Protein AF-A0A523V658-F1 (afdb_monomer)

Foldseek 3Di:
DVVVVVVVVVVVVVVVLVPDDDPVCVVVSVVVVVVVVVVVVVVVVVVVLVVLLVVLLVCLVVADLVQADVSDPCRSVVLNCLCVVCVVVVNNSVSSVVSCVRRCVVGPGDD

Radius of gyration: 21.29 Å; Cα contacts (8 Å, |Δi|>4): 60; chains: 1; bounding box: 48×33×54 Å

Structure (mmCIF, N/CA/C/O backbone):
data_AF-A0A523V658-F1
#
_entry.id   AF-A0A523V658-F1
#
loop_
_atom_site.group_PDB
_atom_site.id
_atom_site.type_symbol
_atom_site.label_atom_id
_atom_site.label_alt_id
_atom_site.label_comp_id
_atom_site.label_asym_id
_atom_site.label_entity_id
_atom_site.label_seq_id
_atom_site.pdbx_PDB_ins_code
_atom_site.Cartn_x
_atom_site.Cartn_y
_atom_site.Cartn_z
_atom_site.occupancy
_atom_site.B_iso_or_equiv
_atom_site.auth_seq_id
_atom_site.auth_comp_id
_atom_site.auth_asym_id
_atom_site.auth_atom_id
_atom_site.pdbx_PDB_model_num
ATOM 1 N N . MET A 1 1 ? 9.710 20.581 -11.510 1.00 54.09 1 MET A N 1
ATOM 2 C CA . MET A 1 1 ? 10.860 19.728 -11.117 1.00 54.09 1 MET A CA 1
ATOM 3 C C . MET A 1 1 ? 10.493 18.261 -10.859 1.00 54.09 1 MET A C 1
ATOM 5 O O . MET A 1 1 ? 11.169 17.402 -11.400 1.00 54.09 1 MET A O 1
ATOM 9 N N . LYS A 1 2 ? 9.403 17.932 -10.141 1.00 53.91 2 LYS A N 1
ATOM 10 C CA . LYS A 1 2 ? 9.028 16.527 -9.834 1.00 53.91 2 LYS A CA 1
ATOM 11 C C . LYS A 1 2 ? 8.772 15.611 -11.051 1.00 53.91 2 LYS A C 1
ATOM 13 O O . LYS A 1 2 ? 8.954 14.410 -10.935 1.00 53.91 2 LYS A O 1
ATOM 18 N N . LYS A 1 3 ? 8.383 16.164 -12.210 1.00 56.75 3 LYS A N 1
ATOM 19 C CA . LYS A 1 3 ? 8.183 15.403 -13.464 1.00 56.75 3 LYS A CA 1
ATOM 20 C C . LYS A 1 3 ? 9.432 15.294 -14.349 1.00 56.75 3 LYS A C 1
ATOM 22 O O . LYS A 1 3 ? 9.461 14.451 -15.229 1.00 56.75 3 LYS A O 1
ATOM 27 N N . LEU A 1 4 ? 10.455 16.117 -14.111 1.00 63.25 4 LEU A N 1
ATOM 28 C CA . LEU A 1 4 ? 11.695 16.111 -14.899 1.00 63.25 4 LEU A CA 1
ATOM 29 C C . LEU A 1 4 ? 12.635 14.989 -14.461 1.00 63.25 4 LEU A C 1
ATOM 31 O O . LEU A 1 4 ? 13.269 14.371 -15.301 1.00 63.25 4 LEU A O 1
ATOM 35 N N . LEU A 1 5 ? 12.664 14.683 -13.163 1.00 68.69 5 LEU A N 1
ATOM 36 C CA . LEU A 1 5 ? 13.484 13.611 -12.606 1.00 68.69 5 LEU A CA 1
ATOM 37 C C . LEU A 1 5 ? 13.156 12.212 -13.178 1.00 68.69 5 LEU A C 1
ATOM 39 O O . LEU A 1 5 ? 14.092 11.537 -13.596 1.00 68.69 5 LEU A O 1
ATOM 43 N N . PRO A 1 6 ? 11.880 11.772 -13.280 1.00 72.62 6 PRO A N 1
ATOM 44 C CA . PRO A 1 6 ? 11.568 10.475 -13.884 1.00 72.62 6 PRO A CA 1
ATOM 45 C C . PRO A 1 6 ? 11.860 10.436 -15.388 1.00 72.62 6 PRO A C 1
ATOM 47 O O . PRO A 1 6 ? 12.287 9.405 -15.891 1.00 72.62 6 PRO A O 1
ATOM 50 N N . ILE A 1 7 ? 11.687 11.554 -16.102 1.00 73.00 7 ILE A N 1
ATOM 51 C CA . ILE A 1 7 ? 12.010 11.648 -17.534 1.00 73.00 7 ILE A CA 1
ATOM 52 C C . ILE A 1 7 ? 13.525 11.564 -17.742 1.00 73.00 7 ILE A C 1
ATOM 54 O O . ILE A 1 7 ? 13.980 10.830 -18.610 1.00 73.00 7 ILE A O 1
ATOM 58 N N . LEU A 1 8 ? 14.312 12.255 -16.915 1.00 71.62 8 LEU A N 1
ATOM 59 C CA . LEU A 1 8 ? 15.773 12.205 -16.961 1.00 71.62 8 LEU A CA 1
ATOM 60 C C . LEU A 1 8 ? 16.293 10.790 -16.673 1.00 71.62 8 LEU A C 1
ATOM 62 O O . LEU A 1 8 ? 17.220 10.333 -17.333 1.00 71.62 8 LEU A O 1
ATOM 66 N N . PHE A 1 9 ? 15.659 10.081 -15.734 1.00 76.56 9 PHE A N 1
ATOM 67 C CA . PHE A 1 9 ? 15.982 8.688 -15.423 1.00 76.56 9 PHE A CA 1
ATOM 68 C C . PHE A 1 9 ? 15.651 7.754 -16.595 1.00 76.56 9 PHE A C 1
ATOM 70 O O . PHE A 1 9 ? 16.449 6.887 -16.935 1.00 76.56 9 PHE A O 1
ATOM 77 N N . LEU A 1 10 ? 14.510 7.976 -17.257 1.00 74.25 10 LEU A N 1
ATOM 78 C CA . LEU A 1 10 ? 14.099 7.227 -18.445 1.00 74.25 10 LEU A CA 1
ATOM 79 C C . LEU A 1 10 ? 15.065 7.447 -19.621 1.00 74.25 10 LEU A C 1
ATOM 81 O O . LEU A 1 10 ? 15.428 6.498 -20.307 1.00 74.25 10 LEU A O 1
ATOM 85 N N . VAL A 1 11 ? 15.504 8.693 -19.830 1.00 73.62 11 VAL A N 1
ATOM 86 C CA . VAL A 1 11 ? 16.449 9.072 -20.892 1.00 73.62 11 VAL A CA 1
ATOM 87 C C . VAL A 1 11 ? 17.846 8.523 -20.609 1.00 73.62 11 VAL A C 1
ATOM 89 O O . VAL A 1 11 ? 18.466 7.967 -21.509 1.00 73.62 11 VAL A O 1
ATOM 92 N N . ALA A 1 12 ? 18.329 8.613 -19.367 1.00 70.25 12 ALA A N 1
ATOM 93 C CA . ALA A 1 12 ? 19.614 8.036 -18.975 1.00 70.25 12 ALA A CA 1
ATOM 94 C C . ALA A 1 12 ? 19.623 6.511 -19.159 1.00 70.25 12 ALA A C 1
ATOM 96 O O . ALA A 1 12 ? 20.594 5.961 -19.674 1.00 70.25 12 ALA A O 1
ATOM 97 N N . LEU A 1 13 ? 18.515 5.843 -18.819 1.00 67.81 13 LEU A N 1
ATOM 98 C CA . LEU A 1 13 ? 18.340 4.415 -19.066 1.00 67.81 13 LEU A CA 1
ATOM 99 C C . LEU A 1 13 ? 18.387 4.107 -20.571 1.00 67.81 13 LEU A C 1
ATOM 101 O O . LEU A 1 13 ? 19.095 3.195 -20.976 1.00 67.81 13 LEU A O 1
ATOM 105 N N . LEU A 1 14 ? 17.705 4.900 -21.404 1.00 66.06 14 LEU A N 1
ATOM 106 C CA . LEU A 1 14 ? 17.705 4.733 -22.863 1.00 66.06 14 LEU A CA 1
ATOM 107 C C . LEU A 1 14 ? 19.111 4.869 -23.476 1.00 66.06 14 LEU A C 1
ATOM 109 O O . LEU A 1 14 ? 19.475 4.100 -24.362 1.00 66.06 14 LEU A O 1
ATOM 113 N N . VAL A 1 15 ? 19.904 5.831 -22.992 1.00 65.19 15 VAL A N 1
ATOM 114 C CA . VAL A 1 15 ? 21.268 6.103 -23.481 1.00 65.19 15 VAL A CA 1
ATOM 115 C C . VAL A 1 15 ? 22.238 4.981 -23.105 1.00 65.19 15 VAL A C 1
ATOM 117 O O . VAL A 1 15 ? 23.055 4.587 -23.933 1.00 65.19 15 VAL A O 1
ATOM 120 N N . VAL A 1 16 ? 22.123 4.414 -21.899 1.00 62.28 16 VAL A N 1
ATOM 121 C CA . VAL A 1 16 ? 22.943 3.263 -21.473 1.00 62.28 16 VAL A CA 1
ATOM 122 C C . VAL A 1 16 ? 22.647 2.021 -22.326 1.00 62.28 16 VAL A C 1
ATOM 124 O O . VAL A 1 16 ? 23.562 1.268 -22.645 1.00 62.28 16 VAL A O 1
ATOM 127 N N . MET A 1 17 ? 21.397 1.839 -22.760 1.00 59.22 17 MET A N 1
ATOM 128 C CA . MET A 1 17 ? 20.986 0.706 -23.603 1.00 59.22 17 MET A CA 1
ATOM 129 C C . MET A 1 17 ? 21.451 0.832 -25.061 1.00 59.22 17 MET A C 1
ATOM 131 O O . MET A 1 17 ? 21.659 -0.177 -25.730 1.00 59.22 17 MET A O 1
ATOM 135 N N . ALA A 1 18 ? 21.641 2.056 -25.564 1.00 60.16 18 ALA A N 1
ATOM 136 C CA . ALA A 1 18 ? 22.101 2.293 -26.933 1.00 60.16 18 ALA A CA 1
ATOM 137 C C . ALA A 1 18 ? 23.600 1.988 -27.138 1.00 60.16 18 ALA A C 1
ATOM 139 O O . ALA A 1 18 ? 24.037 1.813 -28.272 1.00 60.16 18 ALA A O 1
ATOM 140 N N . ALA A 1 19 ? 24.390 1.908 -26.062 1.00 59.06 19 ALA A N 1
ATOM 141 C CA . ALA A 1 19 ? 25.848 1.832 -26.141 1.00 59.06 19 ALA A CA 1
ATOM 142 C C . ALA A 1 19 ? 26.429 0.423 -26.415 1.00 59.06 19 ALA A C 1
ATOM 144 O O . ALA A 1 19 ? 27.646 0.308 -26.525 1.00 59.06 19 ALA A O 1
ATOM 145 N N . GLY A 1 20 ? 25.613 -0.639 -26.528 1.00 55.97 20 GLY A N 1
ATOM 146 C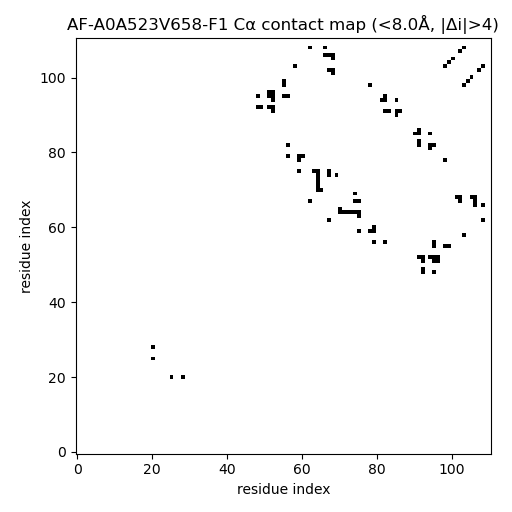 CA . GLY A 1 20 ? 26.118 -2.028 -26.527 1.00 55.97 20 GLY A CA 1
ATOM 147 C C . GLY A 1 20 ? 25.577 -3.007 -27.579 1.00 55.97 20 GLY A C 1
ATOM 148 O O . GLY A 1 20 ? 25.815 -4.199 -27.438 1.00 55.97 20 GLY A O 1
ATOM 149 N N . CYS A 1 21 ? 24.832 -2.577 -28.603 1.00 56.19 21 CYS A N 1
ATOM 150 C CA . CYS A 1 21 ? 24.150 -3.527 -29.497 1.00 56.19 21 CYS A CA 1
ATOM 151 C C . CYS A 1 21 ? 25.052 -4.028 -30.646 1.00 56.19 21 CYS A C 1
ATOM 153 O O . CYS A 1 21 ? 25.339 -3.276 -31.579 1.00 56.19 21 CYS A O 1
ATOM 155 N N . THR A 1 22 ? 25.443 -5.309 -30.615 1.00 59.28 22 THR A N 1
ATOM 156 C CA . THR A 1 22 ? 25.828 -6.079 -31.814 1.00 59.28 22 THR A CA 1
ATOM 157 C C . THR A 1 22 ? 24.682 -7.024 -32.212 1.00 59.28 22 THR A C 1
ATOM 159 O O . THR A 1 22 ? 23.834 -7.361 -31.386 1.00 59.28 22 THR A O 1
ATOM 162 N N . ALA A 1 23 ? 24.593 -7.413 -33.491 1.00 58.03 23 ALA A N 1
ATOM 163 C CA . ALA A 1 23 ? 23.405 -8.076 -34.052 1.00 58.03 23 ALA A CA 1
ATOM 164 C C . ALA A 1 23 ? 23.083 -9.462 -33.448 1.00 58.03 23 ALA A C 1
ATOM 166 O O . ALA A 1 23 ? 21.919 -9.863 -33.454 1.00 58.03 23 ALA A O 1
ATOM 167 N N . GLU A 1 24 ? 24.076 -10.176 -32.909 1.00 59.03 24 GLU A N 1
ATOM 168 C CA . GLU A 1 24 ? 23.905 -11.509 -32.303 1.00 59.03 24 GLU A CA 1
ATOM 169 C C . GLU A 1 24 ? 23.353 -11.433 -30.864 1.00 59.03 24 GLU A C 1
ATOM 171 O O . GLU A 1 24 ? 22.618 -12.318 -30.427 1.00 59.03 24 GLU A O 1
ATOM 176 N N . ASP A 1 25 ? 23.587 -10.315 -30.169 1.00 60.16 25 ASP A N 1
ATOM 177 C CA . ASP A 1 25 ? 23.107 -10.056 -28.805 1.00 60.16 25 ASP A CA 1
ATOM 178 C C . ASP A 1 25 ? 21.701 -9.437 -28.762 1.00 60.16 25 ASP A C 1
ATOM 180 O O . ASP A 1 25 ? 21.103 -9.299 -27.691 1.00 60.16 25 ASP A O 1
ATOM 184 N N . ALA A 1 26 ? 21.140 -9.059 -29.916 1.00 63.28 26 ALA A N 1
ATOM 185 C CA . ALA A 1 26 ? 19.914 -8.264 -30.002 1.00 63.28 26 ALA A CA 1
ATOM 186 C C . ALA A 1 26 ? 18.692 -8.948 -29.356 1.00 63.28 26 ALA A C 1
ATOM 188 O O . ALA A 1 26 ? 17.859 -8.279 -28.741 1.00 63.28 26 ALA A O 1
ATOM 189 N N . VAL A 1 27 ? 18.593 -10.281 -29.438 1.00 67.94 27 VAL A N 1
ATOM 190 C CA . VAL A 1 27 ? 17.490 -11.042 -28.820 1.00 67.94 27 VAL A CA 1
ATOM 191 C C . VAL A 1 27 ? 17.650 -11.115 -27.296 1.00 67.94 27 VAL A C 1
ATOM 193 O O . VAL A 1 27 ? 16.684 -10.895 -26.566 1.00 67.94 27 VAL A O 1
ATOM 196 N N . GLY A 1 28 ? 18.868 -11.359 -26.798 1.00 72.12 28 GLY A N 1
ATOM 197 C CA . GLY A 1 28 ? 19.161 -11.389 -25.358 1.00 72.12 28 GLY A CA 1
ATOM 198 C C . GLY A 1 28 ? 19.030 -10.011 -24.700 1.00 72.12 28 GLY A C 1
ATOM 1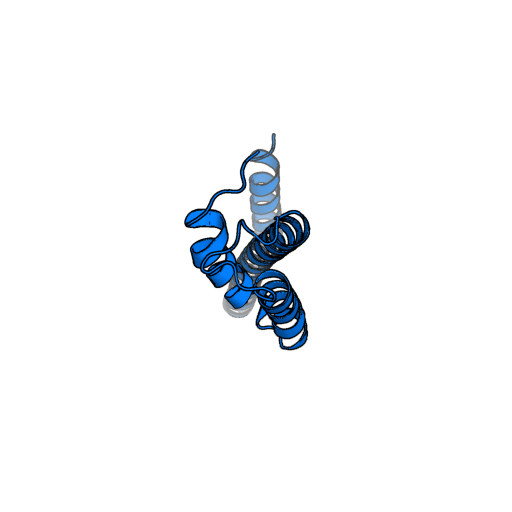99 O O . GLY A 1 28 ? 18.435 -9.876 -23.625 1.00 72.12 28 GLY A O 1
ATOM 200 N N . ALA A 1 29 ? 19.495 -8.965 -25.385 1.00 73.56 29 ALA A N 1
ATOM 201 C CA . ALA A 1 29 ? 19.282 -7.574 -25.001 1.00 73.56 29 ALA A CA 1
ATOM 202 C C . ALA A 1 29 ? 17.783 -7.224 -24.985 1.00 73.56 29 ALA A C 1
ATOM 204 O O . ALA A 1 29 ? 17.292 -6.642 -24.022 1.00 73.56 29 ALA A O 1
ATOM 205 N N . GLY A 1 30 ? 17.013 -7.656 -25.989 1.00 75.12 30 GLY A N 1
ATOM 206 C CA . GLY A 1 30 ? 15.563 -7.442 -26.027 1.00 75.12 30 GLY A CA 1
ATOM 207 C C . GLY A 1 30 ? 14.819 -8.068 -24.839 1.00 75.12 30 GLY A C 1
ATOM 208 O O . GLY A 1 30 ? 14.005 -7.400 -24.198 1.00 75.12 30 GLY A O 1
ATOM 209 N N . ILE A 1 31 ? 15.122 -9.326 -24.498 1.00 82.50 31 ILE A N 1
ATOM 210 C CA . ILE A 1 31 ? 14.480 -10.040 -23.379 1.00 82.50 31 ILE A CA 1
ATOM 211 C C . ILE A 1 31 ? 14.843 -9.402 -22.031 1.00 82.50 31 ILE A C 1
ATOM 213 O O . ILE A 1 31 ? 13.967 -9.187 -21.191 1.00 82.50 31 ILE A O 1
ATOM 217 N N . SER A 1 32 ? 16.118 -9.069 -21.824 1.00 80.44 32 SER A N 1
ATOM 218 C CA . SER A 1 32 ? 16.586 -8.458 -20.573 1.00 80.44 32 SER A CA 1
ATOM 219 C C . SER A 1 32 ? 15.999 -7.061 -20.345 1.00 80.44 32 SER A C 1
ATOM 221 O O . SER A 1 32 ? 15.552 -6.765 -19.235 1.00 80.44 32 SER A O 1
ATOM 223 N N . ILE A 1 33 ? 15.901 -6.233 -21.390 1.00 82.12 33 ILE A N 1
ATOM 224 C CA . ILE A 1 33 ? 15.248 -4.918 -21.319 1.00 82.12 33 ILE A CA 1
ATOM 225 C C . ILE A 1 33 ? 13.759 -5.074 -21.008 1.00 82.12 33 ILE A C 1
ATOM 227 O O . ILE A 1 33 ? 13.242 -4.387 -20.125 1.00 82.12 33 ILE A O 1
ATOM 231 N N . PHE A 1 34 ? 13.068 -5.994 -21.686 1.00 81.44 34 PHE A N 1
ATOM 232 C CA . PHE A 1 34 ? 11.653 -6.259 -21.430 1.00 81.44 34 PHE A CA 1
ATOM 233 C C . PHE A 1 34 ? 11.412 -6.671 -19.973 1.00 81.44 34 PHE A C 1
ATOM 235 O O . PHE A 1 34 ? 10.569 -6.083 -19.295 1.00 81.44 34 PHE A O 1
ATOM 242 N N . MET A 1 35 ? 12.208 -7.610 -19.454 1.00 85.50 35 MET A N 1
ATOM 243 C CA . MET A 1 35 ? 12.136 -8.018 -18.052 1.00 85.50 35 MET A CA 1
ATOM 244 C C . MET A 1 35 ? 12.399 -6.850 -17.100 1.00 85.50 35 MET A C 1
ATOM 246 O O . MET A 1 35 ? 11.641 -6.666 -16.148 1.00 85.50 35 MET A O 1
ATOM 250 N N . PHE A 1 36 ? 13.425 -6.036 -17.357 1.00 84.50 36 PHE A N 1
ATOM 251 C CA . PHE A 1 36 ? 13.750 -4.881 -16.520 1.00 84.50 36 PHE A CA 1
ATOM 252 C C . PHE A 1 36 ? 12.596 -3.872 -16.462 1.00 84.50 36 PHE A C 1
ATOM 254 O O . PHE A 1 36 ? 12.225 -3.412 -15.382 1.00 84.50 36 PHE A O 1
ATOM 261 N N . VAL A 1 37 ? 11.976 -3.572 -17.607 1.00 86.25 37 VAL A N 1
ATOM 262 C CA . VAL A 1 37 ? 10.811 -2.680 -17.682 1.00 86.25 37 VAL A CA 1
ATOM 263 C C . VAL A 1 37 ? 9.617 -3.275 -16.932 1.00 86.25 37 VAL A C 1
ATOM 265 O O . VAL A 1 37 ? 8.997 -2.575 -16.130 1.00 86.25 37 VAL A O 1
ATOM 268 N N . CYS A 1 38 ? 9.315 -4.563 -17.121 1.00 87.31 38 CYS A N 1
ATOM 269 C CA . CYS A 1 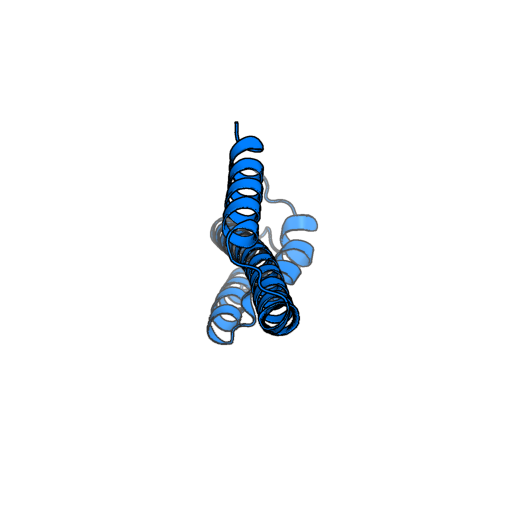38 ? 8.230 -5.239 -16.408 1.00 87.31 38 CYS A CA 1
ATOM 270 C C . CYS A 1 38 ? 8.434 -5.216 -14.887 1.00 87.31 38 CYS A C 1
ATOM 272 O O . CYS A 1 38 ? 7.522 -4.826 -14.156 1.00 87.31 38 CYS A O 1
ATOM 274 N N . TYR A 1 39 ? 9.627 -5.567 -14.401 1.00 87.69 39 TYR A N 1
ATOM 275 C CA . TYR A 1 39 ? 9.949 -5.502 -12.973 1.00 87.69 39 TYR A CA 1
ATOM 276 C C . TYR A 1 39 ? 9.907 -4.073 -12.434 1.00 87.69 39 TYR A C 1
ATOM 278 O O . TYR A 1 39 ? 9.397 -3.858 -11.336 1.00 87.69 39 TYR A O 1
ATOM 286 N N . GLY A 1 40 ? 10.375 -3.088 -13.205 1.00 86.62 40 GLY A N 1
ATOM 287 C CA . GLY A 1 40 ? 10.286 -1.675 -12.840 1.00 86.62 40 GLY A CA 1
ATOM 288 C C . GLY A 1 40 ? 8.839 -1.216 -12.647 1.00 86.62 40 GLY A C 1
ATOM 289 O O . GLY A 1 40 ? 8.513 -0.604 -11.630 1.00 86.62 40 GLY A O 1
ATOM 290 N N . ILE A 1 41 ? 7.944 -1.570 -13.574 1.00 89.94 41 ILE A N 1
ATOM 291 C CA . ILE A 1 41 ? 6.511 -1.252 -13.483 1.00 89.94 41 ILE A CA 1
ATOM 292 C C . ILE A 1 41 ? 5.878 -1.938 -12.268 1.00 89.94 41 ILE A C 1
ATOM 294 O O . ILE A 1 41 ? 5.192 -1.281 -11.482 1.00 89.94 41 ILE A O 1
ATOM 298 N N . LEU A 1 42 ? 6.133 -3.236 -12.074 1.00 90.50 42 LEU A N 1
ATOM 299 C CA . LEU A 1 42 ? 5.622 -3.985 -10.923 1.00 90.50 42 LEU A CA 1
ATOM 300 C C . LEU A 1 42 ? 6.137 -3.417 -9.595 1.00 90.50 42 LEU A C 1
ATOM 302 O O . LEU A 1 42 ? 5.368 -3.305 -8.642 1.00 90.50 42 LEU A O 1
ATOM 306 N N . GLY A 1 43 ? 7.399 -2.986 -9.543 1.00 90.31 43 GLY A N 1
ATOM 307 C CA . GLY A 1 43 ? 7.988 -2.322 -8.382 1.00 90.31 43 GLY A CA 1
ATOM 308 C C . GLY A 1 43 ? 7.293 -1.002 -8.044 1.00 90.31 43 GLY A C 1
ATOM 309 O O . GLY A 1 43 ? 6.977 -0.753 -6.881 1.00 90.31 43 GLY A O 1
ATOM 310 N N . ILE A 1 44 ? 6.976 -0.179 -9.050 1.00 91.25 44 ILE A N 1
ATOM 311 C CA . ILE A 1 44 ? 6.228 1.075 -8.855 1.00 91.25 44 ILE A CA 1
ATOM 312 C C . ILE A 1 44 ? 4.810 0.788 -8.345 1.00 91.25 44 ILE A C 1
ATOM 314 O O . ILE A 1 44 ? 4.357 1.436 -7.401 1.00 91.25 44 ILE A O 1
ATOM 318 N N . ILE A 1 45 ? 4.113 -0.191 -8.930 1.00 92.75 45 ILE A N 1
ATOM 319 C CA . ILE A 1 45 ? 2.771 -0.595 -8.483 1.00 92.75 45 ILE A CA 1
ATOM 320 C C . ILE A 1 45 ? 2.818 -1.091 -7.034 1.00 92.75 45 ILE A C 1
ATOM 322 O O . ILE A 1 45 ? 2.009 -0.659 -6.211 1.00 92.75 45 ILE A O 1
ATOM 326 N N . GLY A 1 46 ? 3.791 -1.942 -6.700 1.00 91.31 46 GLY A N 1
ATOM 327 C CA . GLY A 1 46 ? 4.008 -2.434 -5.342 1.00 91.31 46 GLY A CA 1
ATOM 328 C C . GLY A 1 46 ? 4.248 -1.300 -4.347 1.00 91.31 46 GLY A C 1
ATOM 329 O O . GLY A 1 46 ? 3.634 -1.280 -3.282 1.00 91.31 46 GLY A O 1
ATOM 330 N N . LEU A 1 47 ? 5.057 -0.304 -4.717 1.00 93.06 47 LEU A N 1
ATOM 331 C CA . LEU A 1 47 ? 5.308 0.873 -3.884 1.00 93.06 47 LEU A CA 1
ATOM 332 C C . LEU A 1 47 ? 4.030 1.689 -3.637 1.00 93.06 47 LEU A C 1
ATOM 334 O O . LEU A 1 47 ? 3.770 2.095 -2.506 1.00 93.06 47 LEU A O 1
ATOM 338 N N . LEU A 1 48 ? 3.208 1.913 -4.666 1.00 93.00 48 LEU A N 1
ATOM 339 C CA . LEU A 1 48 ? 1.939 2.637 -4.527 1.00 93.00 48 LEU A CA 1
ATOM 340 C C . LEU A 1 48 ? 0.953 1.894 -3.617 1.00 93.00 48 LEU A C 1
ATOM 342 O O . LEU A 1 48 ? 0.324 2.515 -2.758 1.00 93.00 48 LEU A O 1
ATOM 346 N N . LEU A 1 49 ? 0.842 0.572 -3.770 1.00 93.31 49 LEU A N 1
ATOM 347 C CA . LEU A 1 49 ? 0.004 -0.268 -2.912 1.00 93.31 49 LEU A CA 1
ATOM 348 C C . LEU A 1 49 ? 0.507 -0.282 -1.467 1.00 93.31 49 LEU A C 1
ATOM 350 O O . LEU A 1 49 ? -0.299 -0.237 -0.539 1.00 93.31 49 LEU A O 1
ATOM 354 N N . PHE A 1 50 ? 1.824 -0.278 -1.268 1.00 92.94 50 PHE A N 1
ATOM 355 C CA . PHE A 1 50 ? 2.414 -0.199 0.061 1.00 92.94 50 PHE A CA 1
ATOM 356 C C . PHE A 1 50 ? 2.115 1.140 0.744 1.00 92.94 50 PHE A C 1
ATOM 358 O O . PHE A 1 50 ? 1.692 1.166 1.900 1.00 92.94 50 PHE A O 1
ATOM 365 N N . ILE A 1 51 ? 2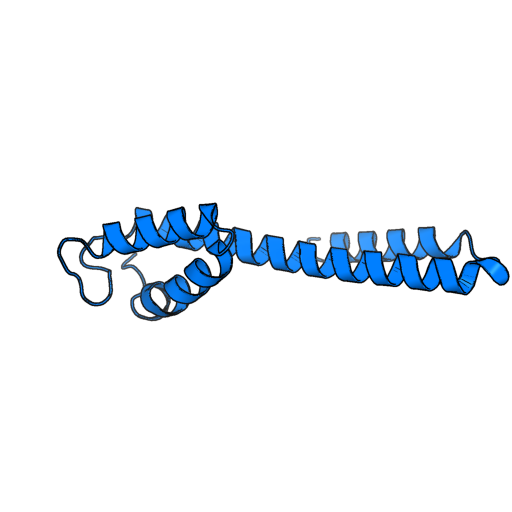.241 2.255 0.016 1.00 95.44 51 ILE A N 1
ATOM 366 C CA . ILE A 1 51 ? 1.852 3.581 0.517 1.00 95.44 51 ILE A CA 1
ATOM 367 C C . ILE A 1 51 ? 0.366 3.591 0.896 1.00 95.44 51 ILE A C 1
ATOM 369 O O . ILE A 1 51 ? 0.014 4.074 1.973 1.00 95.44 51 ILE 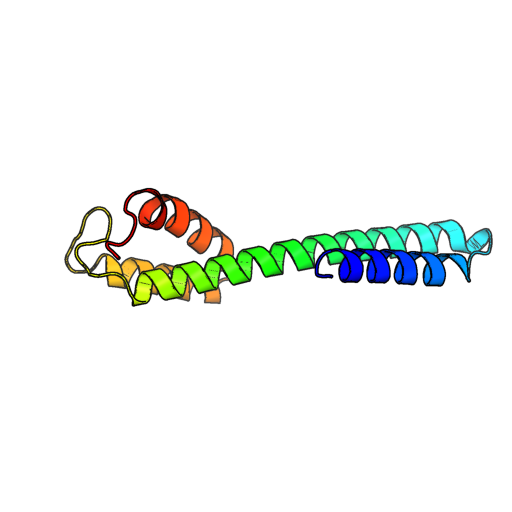A O 1
ATOM 373 N N . LEU A 1 52 ? -0.505 3.032 0.049 1.00 93.88 52 LEU A N 1
ATOM 374 C CA . LEU A 1 52 ? -1.938 2.922 0.330 1.00 93.88 52 LEU A CA 1
ATOM 375 C C . LEU A 1 52 ? -2.191 2.121 1.613 1.00 93.88 52 LEU A C 1
ATOM 377 O O . LEU A 1 52 ? -2.964 2.570 2.459 1.00 93.88 52 LEU A O 1
ATOM 381 N N . TRP A 1 53 ? -1.508 0.989 1.799 1.00 95.88 53 TRP A N 1
ATOM 382 C CA . TRP A 1 53 ? -1.610 0.186 3.019 1.00 95.88 53 TRP A CA 1
ATOM 383 C C . TRP A 1 53 ? -1.197 0.972 4.270 1.00 95.88 53 TRP A C 1
ATOM 385 O O . TRP A 1 53 ? -1.939 0.963 5.251 1.00 95.88 53 TRP A O 1
ATOM 395 N N . ILE A 1 54 ? -0.091 1.729 4.232 1.00 95.69 54 ILE A N 1
ATOM 396 C CA . ILE A 1 54 ? 0.320 2.582 5.363 1.00 95.69 54 ILE A CA 1
ATOM 397 C C . ILE A 1 54 ? -0.742 3.647 5.664 1.00 95.69 54 ILE A C 1
ATOM 399 O O . ILE A 1 54 ? -1.108 3.843 6.822 1.00 95.69 54 ILE A O 1
ATOM 403 N N . VAL A 1 55 ? -1.260 4.332 4.642 1.00 95.44 55 VAL A N 1
ATOM 404 C CA . VAL A 1 55 ? -2.296 5.368 4.810 1.00 95.44 55 VAL A CA 1
ATOM 405 C C . VAL A 1 55 ? -3.552 4.783 5.457 1.00 95.44 55 VAL A C 1
ATOM 407 O O . VAL A 1 55 ? -4.116 5.379 6.376 1.00 95.44 55 VAL A O 1
ATOM 410 N N . VAL A 1 56 ? -3.960 3.597 5.011 1.00 94.56 56 VAL A N 1
ATOM 411 C CA . VAL A 1 56 ? -5.082 2.841 5.569 1.00 94.56 56 VAL A CA 1
ATOM 412 C C . VAL A 1 56 ? -4.843 2.441 7.022 1.00 94.56 56 VAL A C 1
ATOM 414 O O . VAL A 1 56 ? -5.728 2.623 7.859 1.00 94.56 56 VAL A O 1
ATOM 417 N N . LEU A 1 57 ? -3.645 1.962 7.348 1.00 95.38 57 LEU A N 1
ATOM 418 C CA . LEU A 1 57 ? -3.283 1.590 8.711 1.00 95.38 57 LEU A CA 1
ATOM 419 C C . LEU A 1 57 ? -3.344 2.798 9.657 1.00 95.38 57 LEU A C 1
ATOM 421 O O . LEU A 1 57 ? -3.930 2.719 10.737 1.00 95.38 57 LEU A O 1
ATOM 425 N N . VAL A 1 58 ? -2.793 3.937 9.231 1.00 95.00 58 VAL A N 1
ATOM 426 C CA . VAL A 1 58 ? -2.812 5.183 10.010 1.00 95.00 58 VAL A CA 1
ATOM 427 C C . VAL A 1 58 ? -4.241 5.682 10.225 1.00 95.00 58 VAL A C 1
ATOM 429 O O . VAL A 1 58 ? -4.578 6.090 11.337 1.00 95.00 58 VAL A O 1
ATOM 432 N N . ASP A 1 59 ? -5.101 5.635 9.207 1.00 93.06 59 ASP A N 1
ATOM 433 C CA . ASP A 1 59 ? -6.520 5.977 9.368 1.00 93.06 59 ASP A CA 1
ATOM 434 C C . ASP A 1 59 ? -7.211 5.047 10.363 1.00 93.06 59 ASP A C 1
ATOM 436 O O . ASP A 1 59 ? -7.850 5.544 11.284 1.00 93.06 59 ASP A O 1
ATOM 440 N N . CYS A 1 60 ? -7.018 3.729 10.256 1.00 93.19 60 CYS A N 1
ATOM 441 C CA . CYS A 1 60 ? -7.614 2.759 11.176 1.00 93.19 60 CYS A CA 1
ATOM 442 C C . CYS A 1 60 ? -7.213 3.010 12.635 1.00 93.19 60 CYS A C 1
ATOM 444 O O . CYS A 1 60 ? -8.041 2.889 13.541 1.00 93.19 60 CYS A O 1
ATOM 446 N N . ILE A 1 61 ? -5.957 3.393 12.881 1.00 92.50 61 ILE A N 1
ATOM 447 C CA . ILE A 1 61 ? -5.469 3.723 14.226 1.00 92.50 61 ILE A CA 1
ATOM 448 C C . ILE A 1 61 ? -6.110 5.018 14.739 1.00 92.50 61 ILE A C 1
ATOM 450 O O . ILE A 1 61 ? -6.567 5.059 15.886 1.00 92.50 61 ILE A O 1
ATOM 454 N N . LYS A 1 62 ? -6.172 6.060 13.901 1.00 91.00 62 LYS A N 1
ATOM 455 C CA . LYS A 1 62 ? -6.670 7.396 14.278 1.00 91.00 62 LYS A CA 1
ATOM 456 C C . LYS A 1 62 ? -8.193 7.487 14.378 1.00 91.00 62 LYS A C 1
ATOM 458 O O . LYS A 1 62 ? -8.692 8.378 15.055 1.00 91.00 62 LYS A O 1
ATOM 463 N N . ARG A 1 63 ? -8.917 6.600 13.703 1.00 88.88 63 ARG A N 1
ATOM 464 C CA . ARG A 1 63 ? -10.381 6.575 13.639 1.00 88.88 63 ARG A CA 1
ATOM 465 C C . ARG A 1 63 ? -11.007 6.155 14.975 1.00 88.88 63 ARG A C 1
ATOM 467 O O . ARG A 1 63 ? -10.504 5.246 15.652 1.00 88.88 63 ARG A O 1
ATOM 474 N N . GLY A 1 64 ? -12.091 6.827 15.361 1.00 85.12 64 GLY A N 1
ATOM 475 C CA . GLY A 1 64 ? -12.914 6.481 16.527 1.00 85.12 64 GLY A CA 1
ATOM 476 C C . GLY A 1 64 ? -13.649 5.150 16.335 1.00 85.12 64 GLY A C 1
ATOM 477 O O . GLY A 1 64 ? -13.801 4.680 15.210 1.00 85.12 64 GLY A O 1
ATOM 478 N N . LYS A 1 65 ? -14.094 4.496 17.417 1.00 84.44 65 LYS A N 1
ATOM 479 C CA . LYS A 1 65 ? -14.825 3.209 17.322 1.00 84.44 65 LYS A CA 1
ATOM 480 C C . LYS A 1 65 ? -16.187 3.359 16.623 1.00 84.44 65 LYS A C 1
ATOM 482 O O . LYS A 1 65 ? -16.645 2.435 15.962 1.00 84.44 65 LYS A O 1
ATOM 487 N N . ASP A 1 66 ? -16.788 4.532 16.754 1.00 82.44 66 ASP A N 1
ATOM 488 C CA . ASP A 1 66 ? -18.066 4.976 16.195 1.00 82.44 66 ASP A CA 1
ATOM 489 C C . ASP A 1 66 ? -17.990 5.371 14.710 1.00 82.44 66 ASP A C 1
ATOM 491 O O . ASP A 1 66 ? -19.007 5.455 14.027 1.00 82.44 66 ASP A O 1
ATOM 495 N N . GLU A 1 67 ? -16.783 5.554 14.174 1.00 83.62 67 GLU A N 1
ATOM 496 C CA . GLU A 1 6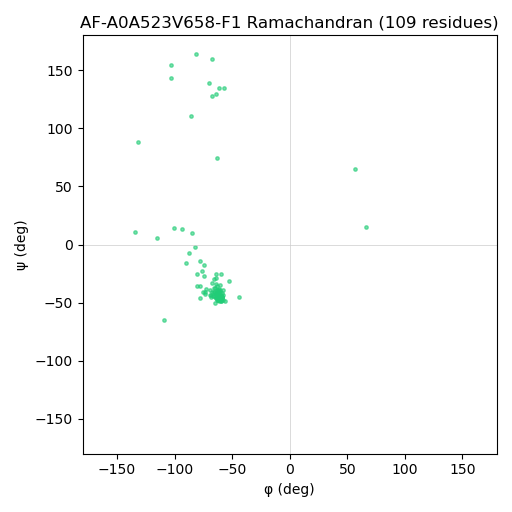7 ? -16.551 5.964 12.786 1.00 83.62 67 GLU A CA 1
ATOM 497 C C . GLU A 1 67 ? -16.341 4.773 11.828 1.00 83.62 67 GLU A C 1
ATOM 499 O O . GLU A 1 67 ? -15.884 4.956 10.693 1.00 83.62 67 GLU A O 1
ATOM 504 N N . PHE A 1 68 ? -16.650 3.549 12.270 1.00 85.88 68 PHE A N 1
ATOM 505 C CA . PHE A 1 68 ? -16.591 2.329 11.460 1.00 85.88 68 PHE A CA 1
ATOM 506 C C . PHE A 1 68 ? -17.980 1.870 11.013 1.00 85.88 68 PHE A C 1
ATOM 508 O O . PHE A 1 68 ? -18.945 1.985 11.770 1.00 85.88 68 PHE A O 1
ATOM 515 N N . PRO A 1 69 ? -18.117 1.340 9.784 1.00 78.12 69 PRO A N 1
ATOM 516 C CA . PRO A 1 69 ? -19.406 0.865 9.299 1.00 78.12 69 PRO A CA 1
ATOM 517 C C . PRO A 1 69 ? -19.845 -0.312 10.168 1.00 78.12 69 PRO A C 1
ATOM 519 O O . PRO A 1 69 ? -19.059 -1.234 10.373 1.00 78.12 69 PRO A O 1
ATOM 522 N N . ASN A 1 70 ? -21.084 -0.278 10.674 1.00 77.81 70 ASN A N 1
ATOM 523 C CA . ASN A 1 70 ? -21.545 -1.209 11.710 1.00 77.81 70 ASN A CA 1
ATOM 524 C C . ASN A 1 70 ? -20.638 -1.136 12.956 1.00 77.81 70 ASN A C 1
ATOM 526 O O . ASN A 1 70 ? -19.909 -2.080 13.267 1.00 77.81 70 ASN A O 1
ATOM 530 N N . ALA A 1 71 ? -20.643 0.020 13.631 1.00 71.31 71 ALA A N 1
ATOM 531 C CA . ALA A 1 71 ? -19.863 0.306 14.837 1.00 71.31 71 ALA A CA 1
ATOM 532 C C . ALA A 1 71 ? -20.265 -0.603 16.017 1.00 71.31 71 ALA A C 1
ATOM 534 O O . ALA A 1 71 ? -20.957 -0.197 16.946 1.00 71.31 71 ALA A O 1
ATOM 535 N N . GLY A 1 72 ? -19.852 -1.866 15.951 1.00 78.06 72 GLY A N 1
ATOM 536 C CA . GLY A 1 72 ? -19.863 -2.806 17.055 1.00 78.06 72 GLY A CA 1
ATOM 537 C C . GLY A 1 72 ? -18.651 -2.589 17.954 1.00 78.06 72 GLY A C 1
ATOM 538 O O . GLY A 1 72 ? -17.659 -1.967 17.569 1.00 78.06 72 GLY A O 1
ATOM 539 N N . GLU A 1 73 ? -18.716 -3.155 19.155 1.00 81.38 73 GLU A N 1
ATOM 540 C CA . GLU A 1 73 ? -17.728 -2.963 20.224 1.00 81.38 73 GLU A CA 1
ATOM 541 C C . GLU A 1 73 ? -16.277 -3.250 19.786 1.00 81.38 73 GLU A C 1
ATOM 543 O O . GLU A 1 73 ? -15.341 -2.573 20.221 1.00 81.38 73 GLU A O 1
ATOM 548 N N . ASN A 1 74 ? -16.103 -4.193 18.851 1.00 88.19 74 ASN A N 1
ATOM 549 C CA . ASN A 1 74 ? -14.805 -4.695 18.396 1.00 88.19 74 ASN A CA 1
ATOM 550 C C . ASN A 1 74 ? -14.472 -4.387 16.926 1.00 88.19 74 ASN A C 1
ATOM 552 O O . ASN A 1 74 ? -13.435 -4.836 16.439 1.00 88.19 74 ASN A O 1
ATOM 556 N N . THR A 1 75 ? -15.294 -3.618 16.200 1.00 90.56 75 THR A N 1
ATOM 557 C CA . THR A 1 75 ? -15.115 -3.411 14.747 1.00 90.56 75 THR A CA 1
ATOM 558 C C . THR A 1 75 ? -13.749 -2.805 14.408 1.00 90.56 75 THR A C 1
ATOM 560 O O . THR A 1 75 ? -13.079 -3.268 13.484 1.00 90.56 75 THR A O 1
ATOM 563 N N . LYS A 1 76 ? -13.282 -1.829 15.198 1.00 90.19 76 LYS A N 1
ATOM 564 C CA . LYS A 1 76 ? -11.939 -1.241 15.050 1.00 90.19 76 LYS A CA 1
ATOM 565 C C . LYS A 1 76 ? -10.834 -2.289 15.206 1.00 90.19 76 LYS A C 1
ATOM 567 O O . LYS A 1 76 ? -9.915 -2.347 14.394 1.00 90.19 76 LYS A O 1
ATOM 572 N N . THR A 1 77 ? -10.929 -3.107 16.251 1.00 92.38 77 THR A N 1
ATOM 573 C CA . THR A 1 77 ? -9.945 -4.151 16.556 1.00 92.38 77 THR A CA 1
ATOM 574 C C . THR A 1 77 ? -9.890 -5.184 15.437 1.00 92.38 77 THR A C 1
ATOM 576 O O . THR A 1 77 ? -8.801 -5.537 14.999 1.00 92.38 77 THR A O 1
ATOM 579 N N . ILE A 1 78 ? -11.045 -5.607 14.915 1.00 93.31 78 ILE A N 1
ATOM 580 C CA . ILE A 1 78 ? -11.129 -6.558 13.799 1.00 93.31 78 ILE A CA 1
ATOM 581 C C . ILE A 1 78 ? -10.418 -5.999 12.564 1.00 93.31 78 ILE A C 1
ATOM 583 O O . ILE A 1 78 ? -9.573 -6.683 11.995 1.00 93.31 78 ILE A O 1
ATOM 587 N N . TRP A 1 79 ? -10.693 -4.752 12.173 1.00 94.25 79 TRP A N 1
ATOM 588 C CA . TRP A 1 79 ? -10.026 -4.141 11.018 1.00 94.25 79 TRP A CA 1
ATOM 589 C C . TRP A 1 79 ? -8.515 -4.010 11.201 1.00 94.25 79 TRP A C 1
ATOM 591 O O . TRP A 1 79 ? -7.763 -4.307 10.273 1.00 94.25 79 TRP A O 1
ATOM 601 N N . LEU A 1 80 ? -8.064 -3.618 12.393 1.00 94.50 80 LEU A N 1
ATOM 602 C CA . LEU A 1 80 ? -6.639 -3.531 12.703 1.00 94.50 80 LEU A CA 1
ATOM 603 C C . LEU A 1 80 ? -5.962 -4.907 12.598 1.00 94.50 80 LEU A C 1
ATOM 605 O O . LEU A 1 80 ? -4.924 -5.036 11.951 1.00 94.50 80 LEU A O 1
ATOM 609 N N . VAL A 1 81 ? -6.574 -5.942 13.180 1.00 94.94 81 VAL A N 1
ATOM 610 C CA . VAL A 1 81 ? -6.075 -7.322 13.108 1.00 94.94 81 VAL A CA 1
ATOM 611 C C . VAL A 1 81 ? -6.044 -7.808 11.662 1.00 94.94 81 VAL A C 1
ATOM 613 O O . VAL A 1 81 ? -5.031 -8.353 11.241 1.00 94.94 81 VAL A O 1
ATOM 616 N N . VAL A 1 82 ? -7.092 -7.562 10.870 1.00 95.06 82 VAL A N 1
ATOM 617 C CA . VAL A 1 82 ? -7.124 -7.928 9.445 1.00 95.06 82 VAL A CA 1
ATOM 618 C C . VAL A 1 82 ? -5.980 -7.258 8.683 1.00 95.06 82 VAL A C 1
ATOM 620 O O . VAL A 1 82 ? 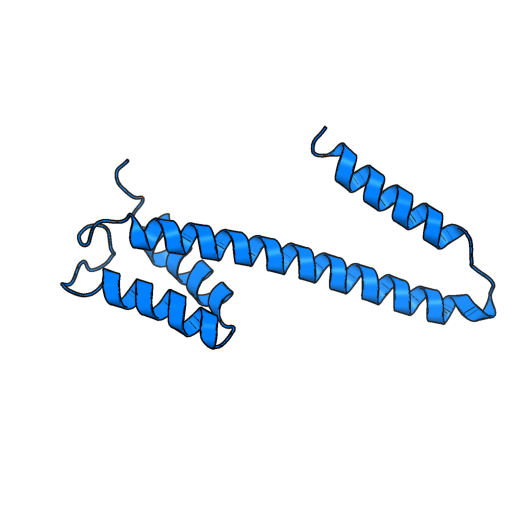-5.279 -7.940 7.939 1.00 95.06 82 VAL A O 1
ATOM 623 N N . LEU A 1 83 ? -5.734 -5.959 8.885 1.00 95.06 83 LEU A N 1
ATOM 624 C CA . LEU A 1 83 ? -4.645 -5.238 8.211 1.00 95.06 83 LEU A CA 1
ATOM 625 C C . LEU A 1 83 ? -3.254 -5.780 8.574 1.00 95.06 83 LEU A C 1
ATOM 627 O O . LEU A 1 83 ? -2.383 -5.829 7.706 1.00 95.06 83 LEU A O 1
ATOM 631 N N . ILE A 1 84 ? -3.051 -6.209 9.823 1.00 95.31 84 ILE A N 1
ATOM 632 C CA . ILE A 1 84 ? -1.778 -6.776 10.298 1.00 95.31 84 ILE A CA 1
ATOM 633 C C . ILE A 1 84 ? -1.611 -8.233 9.847 1.00 95.31 84 ILE A C 1
ATOM 635 O O . ILE A 1 84 ? -0.560 -8.604 9.336 1.00 95.31 84 ILE A O 1
ATOM 639 N N . VAL A 1 85 ? -2.631 -9.078 9.988 1.00 96.25 85 VAL A N 1
ATOM 640 C CA . VAL A 1 85 ? -2.553 -10.495 9.594 1.00 96.25 85 VAL A CA 1
ATOM 641 C C . VAL A 1 85 ? -2.342 -10.618 8.089 1.0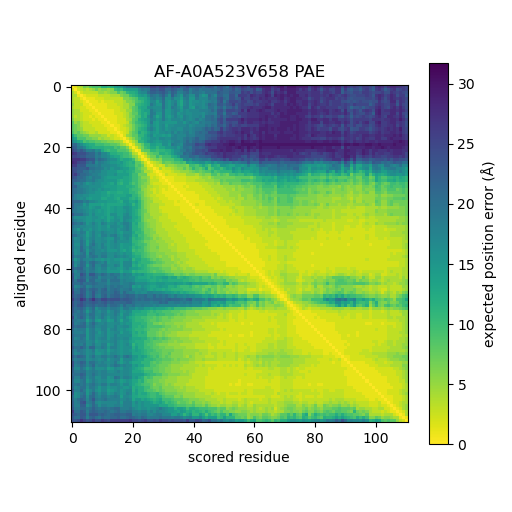0 96.25 85 VAL A C 1
ATOM 643 O O . VAL A 1 85 ? -1.486 -11.381 7.647 1.00 96.25 85 VAL A O 1
ATOM 646 N N . THR A 1 86 ? -3.064 -9.824 7.295 1.00 94.88 86 THR A N 1
ATOM 647 C CA . THR A 1 86 ? -2.894 -9.814 5.834 1.00 94.88 86 THR A CA 1
ATOM 648 C C . THR A 1 86 ? -1.515 -9.325 5.412 1.00 94.88 86 THR A C 1
ATOM 650 O O . THR A 1 86 ? -0.995 -9.808 4.411 1.00 94.88 86 THR A O 1
ATOM 653 N N . PHE A 1 87 ? -0.870 -8.457 6.194 1.00 93.44 87 PHE A N 1
ATOM 654 C CA . PHE A 1 87 ? 0.542 -8.125 6.009 1.00 93.44 87 PHE A CA 1
ATOM 655 C C . PHE A 1 87 ? 1.456 -9.337 6.166 1.00 93.44 87 PHE A C 1
ATOM 657 O O . PHE A 1 87 ? 2.257 -9.612 5.275 1.00 93.44 87 PHE A O 1
ATOM 664 N N . VAL A 1 88 ? 1.288 -10.110 7.240 1.00 94.12 88 VAL A N 1
ATOM 665 C CA . VAL A 1 88 ? 2.110 -11.301 7.505 1.00 94.12 88 VAL A CA 1
ATOM 666 C C . VAL A 1 88 ? 1.937 -12.366 6.417 1.00 94.12 88 VAL A C 1
ATOM 668 O O . VAL A 1 88 ? 2.921 -12.957 5.982 1.00 94.12 88 VAL A O 1
ATOM 671 N N . VAL A 1 89 ? 0.713 -12.575 5.918 1.00 94.94 89 VAL A N 1
ATOM 672 C CA . VAL A 1 89 ? 0.440 -13.560 4.851 1.00 94.94 89 VAL A CA 1
ATOM 673 C C . VAL A 1 89 ? 0.676 -13.028 3.428 1.00 94.94 89 VAL A C 1
ATOM 675 O O . VAL A 1 89 ? 0.313 -13.695 2.466 1.00 94.94 89 VAL A O 1
ATOM 678 N N . ASN A 1 90 ? 1.277 -11.842 3.265 1.00 92.69 90 ASN A N 1
ATOM 679 C CA . ASN A 1 90 ? 1.542 -11.198 1.966 1.00 92.69 90 ASN A CA 1
ATOM 680 C C . ASN A 1 90 ? 0.293 -10.747 1.161 1.00 92.69 90 ASN A C 1
ATOM 682 O O . ASN A 1 90 ? 0.385 -10.384 -0.010 1.00 92.69 90 ASN A O 1
ATOM 686 N N . PHE A 1 91 ? -0.881 -10.682 1.795 1.00 93.44 91 PHE A N 1
ATOM 687 C CA . PHE A 1 91 ? -2.148 -10.184 1.226 1.00 93.44 91 PHE A CA 1
ATOM 688 C C . PHE A 1 91 ? -2.507 -8.743 1.652 1.00 93.44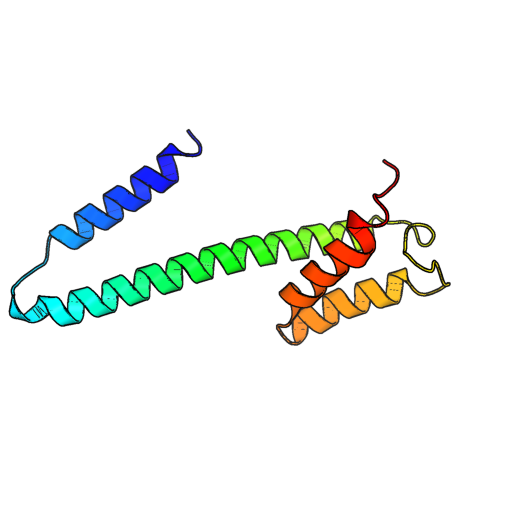 91 PHE A C 1
ATOM 690 O O . PHE A 1 91 ? -3.636 -8.291 1.448 1.00 93.44 91 PHE A O 1
ATOM 697 N N . TRP A 1 92 ? -1.555 -7.989 2.214 1.00 92.44 92 TRP A N 1
ATOM 698 C CA . TRP A 1 92 ? -1.706 -6.588 2.650 1.00 92.44 92 TRP A CA 1
ATOM 699 C C . TRP A 1 92 ? -2.437 -5.673 1.661 1.00 92.44 92 TRP A C 1
ATOM 701 O O . TRP A 1 92 ? -3.307 -4.899 2.054 1.00 92.44 92 TRP A O 1
ATOM 711 N N . TRP A 1 93 ? -2.101 -5.755 0.374 1.00 91.12 93 TRP A N 1
ATOM 712 C CA . TRP A 1 93 ? -2.620 -4.881 -0.670 1.00 91.12 93 TRP A CA 1
ATOM 713 C C . TRP A 1 93 ? -4.126 -5.078 -0.878 1.00 91.12 93 TRP A C 1
ATOM 715 O O . TRP A 1 93 ? -4.849 -4.097 -1.041 1.00 91.12 93 TRP A O 1
ATOM 725 N N . VAL A 1 94 ? -4.622 -6.320 -0.787 1.00 94.62 94 VAL A N 1
ATOM 726 C CA . VAL A 1 94 ? -6.059 -6.621 -0.879 1.00 94.62 94 VAL A CA 1
ATOM 727 C C . VAL A 1 94 ? -6.795 -6.000 0.298 1.00 94.62 94 VAL A C 1
ATOM 729 O O . VAL A 1 94 ? -7.776 -5.285 0.108 1.00 94.62 94 VAL A O 1
ATOM 732 N N . ALA A 1 95 ? -6.304 -6.230 1.517 1.00 93.94 95 ALA A N 1
ATOM 733 C CA . ALA A 1 95 ? -6.926 -5.701 2.725 1.00 93.94 95 ALA A CA 1
ATOM 734 C C . ALA A 1 95 ? -6.968 -4.171 2.724 1.00 93.94 95 ALA A C 1
ATOM 736 O O . ALA A 1 95 ? -7.980 -3.583 3.101 1.00 93.94 95 ALA A O 1
ATOM 737 N N . ALA A 1 96 ? -5.901 -3.532 2.242 1.00 93.38 96 ALA A N 1
ATOM 738 C CA . ALA A 1 96 ? -5.825 -2.085 2.113 1.00 93.38 96 ALA A CA 1
ATOM 739 C C . ALA A 1 96 ? -6.883 -1.538 1.143 1.00 93.38 96 ALA A C 1
ATOM 741 O O . ALA A 1 96 ? -7.599 -0.594 1.476 1.00 93.38 96 ALA A O 1
ATOM 742 N N . ILE A 1 97 ? -7.030 -2.159 -0.032 1.00 94.50 97 ILE A N 1
ATOM 743 C CA . ILE A 1 97 ? -8.044 -1.782 -1.026 1.00 94.50 97 ILE A CA 1
ATOM 744 C C . ILE A 1 97 ? -9.453 -1.970 -0.452 1.00 94.50 97 ILE A C 1
ATOM 746 O O . ILE A 1 97 ? -10.290 -1.069 -0.543 1.00 94.50 97 ILE A O 1
ATOM 750 N N . VAL A 1 98 ? -9.717 -3.120 0.172 1.00 94.94 98 VAL A N 1
ATOM 751 C CA . VAL A 1 98 ? -11.024 -3.434 0.761 1.00 94.94 98 VAL A CA 1
ATOM 752 C C . VAL A 1 98 ? -11.372 -2.443 1.871 1.00 94.94 98 VAL A C 1
ATOM 754 O O . VAL A 1 98 ? -12.461 -1.869 1.848 1.00 94.94 98 VAL A O 1
ATOM 757 N N . TYR A 1 99 ? -10.445 -2.164 2.790 1.00 94.06 99 TYR A N 1
ATOM 758 C CA . TYR A 1 99 ? -10.632 -1.156 3.835 1.00 94.06 99 TYR A CA 1
ATOM 759 C C . TYR A 1 99 ? -10.894 0.229 3.236 1.00 94.06 99 TYR A C 1
ATOM 761 O O . TYR A 1 99 ? -11.805 0.932 3.674 1.00 94.06 99 TYR A O 1
ATOM 769 N N . TYR A 1 100 ? -10.125 0.632 2.221 1.00 93.69 100 TYR A N 1
ATOM 770 C CA . TYR A 1 100 ? -10.290 1.931 1.574 1.00 93.69 100 TYR A CA 1
ATOM 771 C C . TYR A 1 100 ? -11.722 2.116 1.051 1.00 93.69 100 TYR A C 1
ATOM 773 O O . TYR A 1 100 ? -12.369 3.124 1.342 1.00 93.69 100 TYR A O 1
ATOM 781 N N . PHE A 1 101 ? -12.261 1.129 0.330 1.00 93.38 101 PHE A N 1
ATOM 782 C CA . PHE A 1 101 ? -13.617 1.218 -0.212 1.00 93.38 101 PHE A CA 1
ATOM 783 C C . PHE A 1 101 ? -14.707 1.054 0.852 1.00 93.38 101 PHE A C 1
ATOM 785 O O . PHE A 1 101 ? -15.701 1.782 0.815 1.00 93.38 101 PHE A O 1
ATOM 792 N N . MET A 1 102 ? -14.540 0.128 1.797 1.00 91.50 102 MET A N 1
ATOM 793 C CA . MET A 1 102 ? -15.568 -0.171 2.796 1.00 91.50 102 MET A CA 1
ATOM 794 C C . MET A 1 102 ? -15.635 0.848 3.930 1.00 91.50 102 MET A C 1
ATOM 796 O O . MET A 1 102 ? -16.730 1.126 4.416 1.00 91.50 102 MET A O 1
ATOM 800 N N . VAL A 1 103 ? -14.494 1.392 4.354 1.00 90.94 103 VAL A N 1
ATOM 801 C CA . VAL A 1 103 ? -14.387 2.263 5.531 1.00 90.94 103 VAL A CA 1
ATOM 802 C C . VAL A 1 103 ? -14.113 3.701 5.109 1.00 90.94 103 VAL A C 1
ATOM 804 O O . VAL A 1 103 ? -14.985 4.548 5.287 1.00 90.94 103 VAL A O 1
ATOM 807 N N . MET A 1 104 ? -12.956 3.992 4.500 1.00 89.69 104 MET A N 1
ATOM 808 C CA . MET A 1 104 ? -12.555 5.381 4.212 1.00 89.69 104 MET A CA 1
ATOM 809 C C . MET A 1 104 ? -13.508 6.098 3.261 1.00 89.69 104 MET A C 1
ATOM 811 O O . MET A 1 104 ? -13.896 7.236 3.518 1.00 89.69 104 MET A O 1
ATOM 815 N N . LYS A 1 105 ? -13.865 5.446 2.150 1.00 87.56 105 LYS A N 1
ATOM 816 C CA . LYS A 1 105 ? -14.726 6.035 1.121 1.00 87.56 105 LYS A CA 1
ATOM 817 C C . LYS A 1 105 ? -16.175 6.130 1.589 1.00 87.56 105 LYS A C 1
ATOM 819 O O . LYS A 1 105 ? -16.850 7.104 1.274 1.00 87.56 105 LYS A O 1
ATOM 824 N N . LYS A 1 106 ? -16.655 5.119 2.318 1.00 84.75 106 LYS A N 1
ATOM 825 C CA . LYS A 1 106 ? -18.049 5.050 2.771 1.00 84.75 106 LYS A CA 1
ATOM 826 C C . LYS A 1 106 ? -18.321 5.994 3.938 1.00 84.75 106 LYS A C 1
ATOM 828 O O . LYS A 1 106 ? -19.373 6.621 3.971 1.00 84.75 106 LYS A O 1
ATOM 833 N N . MET A 1 107 ? -17.389 6.093 4.882 1.00 85.19 107 MET A N 1
ATOM 834 C CA . MET A 1 107 ? -17.498 6.966 6.045 1.00 85.19 107 MET A CA 1
ATOM 835 C C . MET A 1 107 ? -16.207 7.766 6.207 1.00 85.19 107 MET A C 1
ATOM 837 O O . MET A 1 107 ? -15.284 7.332 6.897 1.00 85.19 107 MET A O 1
ATOM 841 N N . PRO A 1 108 ? -16.093 8.934 5.561 1.00 81.81 108 PRO A N 1
ATOM 842 C CA . PRO A 1 108 ? -14.944 9.801 5.767 1.00 81.81 108 PRO A CA 1
ATOM 843 C C . PRO A 1 108 ? -14.875 10.234 7.237 1.00 81.81 108 PRO A C 1
ATOM 845 O O . PRO A 1 108 ? -15.887 10.591 7.838 1.00 81.81 108 PRO A O 1
ATOM 848 N N . ARG A 1 109 ? -13.671 10.177 7.814 1.00 77.69 109 ARG A N 1
ATOM 849 C CA . ARG A 1 109 ? -13.410 10.578 9.203 1.00 77.69 109 ARG A CA 1
ATOM 850 C C . ARG A 1 109 ? -13.843 12.032 9.413 1.00 77.69 109 ARG A C 1
ATOM 852 O O . ARG A 1 109 ? -13.500 12.885 8.584 1.00 77.69 109 ARG A O 1
ATOM 859 N N . LYS A 1 110 ? -14.548 12.338 10.508 1.00 73.69 110 LYS A N 1
ATOM 860 C CA . LYS A 1 110 ? -14.829 13.738 10.868 1.00 73.69 110 LYS A CA 1
ATOM 861 C C . LYS A 1 110 ? -13.500 14.394 11.258 1.00 73.69 110 LYS A C 1
ATOM 863 O O . LYS A 1 110 ? -12.701 13.795 11.976 1.00 73.69 110 LYS A O 1
ATOM 868 N N . LYS A 1 111 ? -13.199 15.542 10.641 1.00 61.94 111 LYS A N 1
ATOM 869 C CA . LYS A 1 111 ? -11.857 16.143 10.687 1.00 61.94 111 LYS A CA 1
ATOM 870 C C . LYS A 1 111 ? -11.400 16.428 12.105 1.00 61.94 111 LYS A C 1
ATOM 872 O O . LYS A 1 111 ? -12.180 17.059 12.843 1.00 61.94 111 LYS A O 1
#

pLDDT: mean 82.74, std 12.69, range [53.91, 96.25]

Secondary structure (DSSP, 8-state):
-TTHHHHHHHHHHHHHHHTT--TTTHHHHHHHHHHHHHHHHHHHHHHHHHHHHHHHHHHHHHS-GGGSSS--TTHHHHHHHHHHHHHHTT-HHHHHHHHIIIIITTSPPP-

Sequence (111 aa):
MKKLLPILFLVALLVVMAAGCTAEDAVGAGISIFMFVCYGILGIIGLLLFILWIVVLVDCIKRGKDEFPNAGENTKTIWLVVLIVTFVVNFWWVAAIVYYFMVMKKMPRKK

Solvent-accessible surface area (backbone atoms only — not comparable to full-atom values): 6327 Å² total; per-residue (Å²): 111,86,70,50,56,61,50,52,50,52,50,53,52,52,55,64,64,68,75,70,81,49,86,86,49,46,64,62,52,51,53,53,50,51,50,52,52,52,52,51,52,52,49,52,52,52,51,53,40,49,51,47,30,51,54,46,52,53,46,60,69,73,48,58,59,78,61,39,79,77,56,45,100,54,46,54,58,51,53,52,49,49,50,52,52,27,44,76,73,73,43,30,56,60,47,28,54,52,43,41,58,62,33,51,68,69,41,65,76,85,129

Mean predicted aligned error: 10.63 Å